Protein AF-A0A8T4Y8Z3-F1 (afdb_monomer)

Secondary structure (DSSP, 8-state):
-HHHHHHHHHHHHHHHHHHHHHHHHHHHHHHHHSTTHHHHHHHHHHTEEEEEEETTEEEEEESS--HHHHHHHHHHHHHHHHHHHHHHHHHHHTT--HHHHHHHHHHHHHHHHHHHHHHHHHTTSS-HHHHHHHHHHHHHHHHHHHHHHHHH-

Foldseek 3Di:
DVVVVVVLVVVLVVLVVVLVVVLVVLVVVLPVVQPPLVVLVVLQVVQWDFDDPDPPDTDTDGPDQSLSNLVSLLVSLVVSLVVLVVSLVVCVVSVHDLLVSLLSQLSSQLSNQLSVLSVCSSVVVDGPVVSVVSNVVSNVSSVVSSVVSVVVD

Solvent-accessible surface area (backbone atoms only — not comparable to full-atom values): 8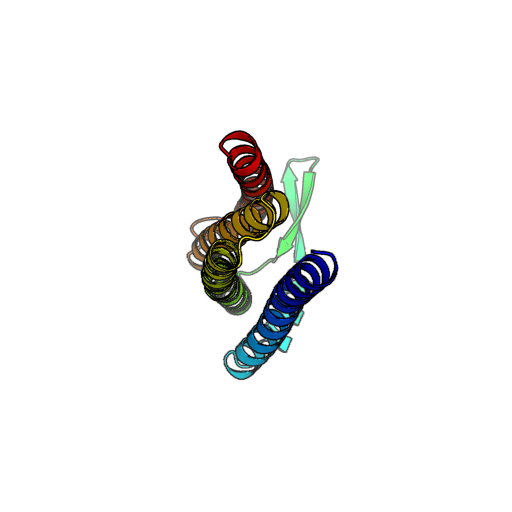102 Å² total; per-residue (Å²): 110,77,69,56,55,51,53,50,54,50,54,55,52,46,53,54,50,53,52,52,51,50,52,52,51,52,53,52,48,50,58,72,72,37,79,64,48,70,57,51,50,52,48,50,68,66,39,50,39,82,40,74,81,46,102,89,41,73,47,80,42,58,75,65,88,55,51,68,53,35,48,53,53,20,51,49,24,42,56,50,20,54,50,35,49,54,51,42,53,50,38,60,76,68,68,53,58,63,68,62,48,17,54,37,51,13,47,27,51,25,26,44,45,42,20,52,37,30,49,33,44,55,68,66,73,34,54,73,66,52,38,54,50,43,49,55,50,21,53,52,51,16,54,52,51,22,50,49,50,61,72,80,105

Nearest PDB structures (foldseek):
  8gjg-assembly1_A  TM=3.953E-01  e=3.845E-01  synthetic construct

Structure (mmCIF, N/CA/C/O backbone):
data_AF-A0A8T4Y8Z3-F1
#
_entry.id   AF-A0A8T4Y8Z3-F1
#
loop_
_atom_site.group_PDB
_atom_site.id
_atom_site.type_symbol
_atom_site.label_atom_id
_atom_site.label_alt_id
_atom_site.label_comp_id
_atom_site.label_asym_id
_atom_site.label_entity_id
_atom_site.label_seq_id
_atom_site.pdbx_PDB_ins_code
_atom_site.Cartn_x
_atom_site.Cartn_y
_atom_site.Cartn_z
_atom_site.occupancy
_atom_site.B_iso_or_equiv
_atom_site.auth_seq_id
_atom_site.auth_comp_id
_atom_site.auth_asym_id
_atom_site.auth_atom_id
_atom_site.pdbx_PDB_model_num
ATOM 1 N N . MET A 1 1 ? -14.278 3.699 37.762 1.00 58.78 1 MET A N 1
ATOM 2 C CA . MET A 1 1 ? -14.290 4.519 36.529 1.00 58.78 1 MET A CA 1
ATOM 3 C C . MET A 1 1 ? -12.877 4.837 36.021 1.00 58.78 1 MET A C 1
ATOM 5 O O . MET A 1 1 ? -12.509 4.280 34.999 1.00 58.78 1 MET A O 1
ATOM 9 N N . VAL A 1 2 ? -12.019 5.580 36.744 1.00 68.50 2 VAL A N 1
ATOM 10 C CA . VAL A 1 2 ? -10.647 5.953 36.280 1.00 68.50 2 VAL A CA 1
ATOM 11 C C . VAL A 1 2 ? -9.764 4.760 35.857 1.00 68.50 2 VAL A C 1
ATOM 13 O O . VAL A 1 2 ? -8.974 4.854 34.918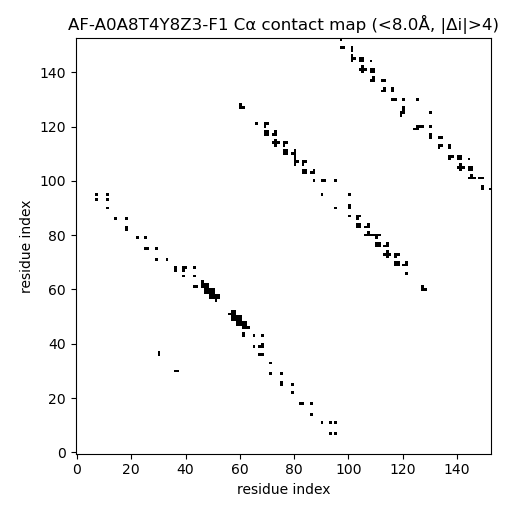 1.00 68.50 2 VAL A O 1
ATOM 16 N N . ASN A 1 3 ? -9.901 3.612 36.526 1.00 68.00 3 ASN A N 1
ATOM 17 C CA . ASN A 1 3 ? -9.076 2.430 36.250 1.00 68.00 3 ASN A CA 1
ATOM 18 C C . ASN A 1 3 ? -9.492 1.681 34.962 1.00 68.00 3 ASN A C 1
ATOM 20 O O . ASN A 1 3 ? -8.665 1.040 34.319 1.00 68.00 3 ASN A O 1
ATOM 24 N N . GLU A 1 4 ? -10.759 1.776 34.549 1.00 66.81 4 GLU A N 1
ATOM 25 C CA . GLU A 1 4 ? -11.264 1.123 33.330 1.00 66.81 4 GLU A CA 1
ATOM 26 C C . GLU A 1 4 ? -10.912 1.911 32.067 1.00 66.81 4 GLU A C 1
ATOM 28 O O . GLU A 1 4 ? -10.561 1.315 31.047 1.00 66.81 4 GLU A O 1
ATOM 33 N N . GLU A 1 5 ? -10.929 3.242 32.146 1.00 67.19 5 GLU A N 1
ATOM 34 C CA . GLU A 1 5 ? -10.494 4.121 31.057 1.00 67.19 5 GLU A CA 1
ATOM 35 C C . GLU A 1 5 ? -8.998 3.959 30.762 1.00 67.19 5 GLU A C 1
ATOM 37 O O . GLU A 1 5 ? -8.614 3.844 29.595 1.00 67.19 5 GLU A O 1
ATOM 42 N N . ARG A 1 6 ? -8.152 3.850 31.802 1.00 70.06 6 ARG A N 1
ATOM 43 C CA . ARG A 1 6 ? -6.720 3.537 31.634 1.00 70.06 6 ARG A CA 1
ATOM 44 C C . ARG A 1 6 ? -6.510 2.193 30.939 1.00 70.06 6 ARG A C 1
ATOM 46 O O . ARG A 1 6 ? -5.807 2.146 29.933 1.00 70.06 6 ARG A O 1
ATOM 53 N N . ARG A 1 7 ? -7.193 1.134 31.396 1.00 68.56 7 ARG A N 1
ATOM 54 C CA . ARG A 1 7 ? -7.112 -0.203 30.775 1.00 68.56 7 ARG A CA 1
ATOM 55 C C . ARG A 1 7 ? -7.602 -0.217 29.325 1.00 68.56 7 ARG A C 1
ATOM 57 O O . ARG A 1 7 ? -7.059 -0.957 28.506 1.00 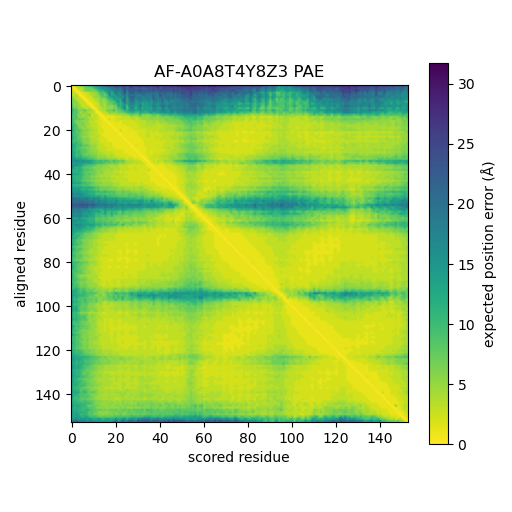68.56 7 ARG A O 1
ATOM 64 N N . ARG A 1 8 ? -8.631 0.569 28.977 1.00 67.06 8 ARG A N 1
ATOM 65 C CA . ARG A 1 8 ? -9.062 0.732 27.576 1.00 67.06 8 ARG A CA 1
ATOM 66 C C . ARG A 1 8 ? -7.982 1.424 26.749 1.00 67.06 8 ARG A C 1
ATOM 68 O O . ARG A 1 8 ? -7.618 0.908 25.700 1.00 67.06 8 ARG A O 1
ATOM 75 N N . ARG A 1 9 ? -7.419 2.532 27.239 1.00 69.00 9 ARG A N 1
ATOM 76 C CA . ARG A 1 9 ? -6.364 3.286 26.540 1.00 69.00 9 ARG A CA 1
ATOM 77 C C . ARG A 1 9 ? -5.104 2.443 26.306 1.00 69.00 9 ARG A C 1
ATOM 79 O O . ARG A 1 9 ? -4.533 2.504 25.219 1.00 69.00 9 ARG A O 1
ATOM 86 N N . GLU A 1 10 ? -4.716 1.627 27.285 1.00 74.31 10 GLU A N 1
ATOM 87 C CA . GLU A 1 10 ? -3.616 0.661 27.172 1.00 74.31 10 GLU A CA 1
ATOM 88 C C . GLU A 1 10 ? -3.901 -0.421 26.130 1.00 74.31 10 GLU A C 1
ATOM 90 O O . GLU A 1 10 ? -3.096 -0.596 25.217 1.00 74.31 10 GLU A O 1
ATOM 95 N N . ARG A 1 11 ? -5.065 -1.091 26.191 1.00 72.00 11 ARG A N 1
ATOM 96 C CA . ARG A 1 11 ? -5.444 -2.104 25.188 1.00 72.00 11 ARG A CA 1
ATOM 97 C C . ARG A 1 11 ? -5.456 -1.537 23.777 1.00 72.00 11 ARG A C 1
ATOM 99 O O . ARG A 1 11 ? -4.984 -2.188 22.849 1.00 72.00 11 ARG A O 1
ATOM 106 N N . THR A 1 12 ? -5.935 -0.312 23.598 1.00 69.75 12 THR A N 1
ATOM 107 C CA . THR A 1 12 ? -5.944 0.286 22.269 1.00 69.75 12 THR A CA 1
ATOM 108 C C . THR A 1 12 ? -4.548 0.673 21.778 1.00 69.75 12 THR A C 1
ATOM 110 O O . THR A 1 12 ? -4.256 0.543 20.589 1.00 69.75 12 THR A O 1
ATOM 113 N N . ASN A 1 13 ? -3.668 1.154 22.657 1.00 80.50 13 ASN A N 1
ATOM 114 C CA . ASN A 1 13 ? -2.274 1.400 22.282 1.00 80.50 13 ASN A CA 1
ATOM 115 C C . ASN A 1 13 ? -1.544 0.085 21.959 1.00 80.50 13 ASN A C 1
ATOM 117 O O . ASN A 1 13 ? -0.753 0.046 21.019 1.00 80.50 13 ASN A O 1
ATOM 121 N N . MET A 1 14 ? -1.892 -1.003 22.649 1.00 85.88 14 MET A N 1
ATOM 122 C CA . MET A 1 14 ? -1.391 -2.345 22.360 1.00 85.88 14 MET A CA 1
ATOM 123 C C . MET A 1 14 ? -1.793 -2.823 20.957 1.00 85.88 14 MET A C 1
ATOM 125 O O . MET A 1 14 ? -0.947 -3.359 20.255 1.00 85.88 14 MET A O 1
ATOM 129 N N . LEU A 1 15 ? -3.027 -2.573 20.491 1.00 87.56 15 LEU A N 1
ATOM 130 C CA . LEU A 1 15 ? -3.428 -2.914 19.111 1.00 87.56 15 LEU A CA 1
ATOM 131 C C . LEU A 1 15 ? -2.578 -2.194 18.055 1.00 87.56 15 LEU A C 1
ATOM 133 O O . LEU A 1 15 ? -2.232 -2.782 17.033 1.00 87.56 15 LEU A O 1
ATOM 137 N N . GLY A 1 16 ? -2.225 -0.929 18.306 1.00 86.75 16 GLY A N 1
ATOM 138 C CA . GLY A 1 16 ? -1.306 -0.187 17.441 1.00 86.75 16 GLY A CA 1
ATOM 139 C C . GLY A 1 16 ? 0.082 -0.828 17.402 1.00 86.75 16 GLY A C 1
ATOM 140 O O . GLY A 1 16 ? 0.630 -1.035 16.322 1.00 86.75 16 GLY A O 1
ATOM 141 N N . LEU A 1 17 ? 0.610 -1.213 18.567 1.00 92.44 17 LEU A N 1
ATOM 142 C CA . LEU A 1 17 ? 1.903 -1.889 18.677 1.00 92.44 17 LEU A CA 1
ATOM 143 C C . LEU A 1 17 ? 1.903 -3.259 17.984 1.00 92.4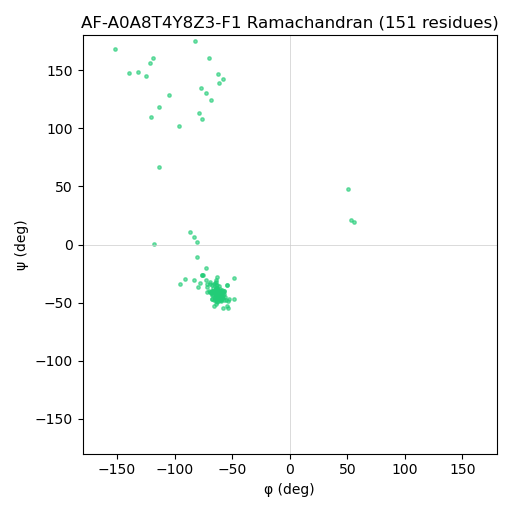4 17 LEU A C 1
ATOM 145 O O . LEU A 1 17 ? 2.838 -3.576 17.258 1.00 92.44 17 LEU A O 1
ATOM 149 N N . VAL A 1 18 ? 0.836 -4.042 18.156 1.00 93.19 18 VAL A N 1
ATOM 150 C CA . VAL A 1 18 ? 0.653 -5.336 17.484 1.00 93.19 18 VAL A CA 1
ATOM 151 C C . VAL A 1 18 ? 0.617 -5.154 15.967 1.00 93.19 18 VAL A C 1
ATOM 153 O O . VAL A 1 18 ? 1.271 -5.905 15.249 1.00 93.19 18 VAL A O 1
ATOM 156 N N . SER A 1 19 ? -0.079 -4.127 15.469 1.00 91.75 19 SER A N 1
ATOM 157 C CA . SER A 1 19 ? -0.101 -3.826 14.035 1.00 91.75 19 SER A CA 1
ATOM 158 C C . SER A 1 19 ? 1.262 -3.430 13.485 1.00 91.75 19 SER A C 1
ATOM 160 O O . SER A 1 19 ? 1.597 -3.825 12.371 1.00 91.75 19 SER A O 1
ATOM 162 N N . PHE A 1 20 ? 2.049 -2.675 14.248 1.00 93.44 20 PHE A N 1
ATOM 163 C CA . PHE A 1 20 ? 3.412 -2.326 13.862 1.00 93.44 20 PHE A CA 1
ATOM 164 C C . PHE A 1 20 ? 4.348 -3.544 13.891 1.00 93.44 20 PHE A C 1
ATOM 166 O O . PHE A 1 20 ? 5.128 -3.749 12.968 1.00 93.44 20 PHE A O 1
ATOM 173 N N . GLY A 1 21 ? 4.231 -4.406 14.903 1.00 95.94 21 GLY A N 1
ATOM 174 C CA . GLY A 1 21 ? 4.984 -5.659 14.962 1.00 95.94 21 GLY A CA 1
ATOM 175 C C . GLY A 1 21 ? 4.666 -6.576 13.780 1.00 95.94 21 GLY A C 1
ATOM 176 O O . GLY A 1 21 ? 5.578 -7.080 13.131 1.00 95.94 21 GLY A O 1
ATOM 177 N N . PHE A 1 22 ? 3.382 -6.731 13.442 1.00 96.38 22 PHE A N 1
ATOM 178 C CA . PHE A 1 22 ? 2.963 -7.510 12.277 1.00 96.38 22 PHE A CA 1
ATOM 179 C C . PHE A 1 22 ? 3.507 -6.929 10.966 1.00 96.38 22 PHE A C 1
ATOM 181 O O . PHE A 1 22 ? 3.968 -7.688 10.120 1.00 96.38 22 PHE A O 1
ATOM 188 N N . PHE A 1 23 ? 3.521 -5.600 10.817 1.00 95.19 23 PHE A N 1
ATOM 189 C CA . PHE A 1 23 ? 4.136 -4.926 9.669 1.00 95.19 23 PHE A CA 1
ATOM 190 C C . PHE A 1 23 ? 5.607 -5.339 9.490 1.00 95.19 23 PHE A C 1
ATOM 192 O O . PHE A 1 23 ? 6.013 -5.714 8.392 1.00 95.19 23 PHE A O 1
ATOM 199 N N . LEU A 1 24 ? 6.396 -5.326 10.571 1.00 97.06 24 LEU A N 1
ATOM 200 C CA . LEU A 1 24 ? 7.815 -5.698 10.526 1.00 97.06 24 LEU A CA 1
ATOM 201 C C . LEU A 1 24 ? 8.023 -7.190 10.248 1.00 97.06 24 LEU A C 1
ATOM 203 O O . LEU A 1 24 ? 8.894 -7.550 9.459 1.00 97.06 24 LEU A O 1
ATOM 207 N N . ILE A 1 25 ? 7.217 -8.054 10.871 1.00 97.62 25 ILE A N 1
ATOM 208 C CA . ILE A 1 25 ? 7.266 -9.500 10.621 1.00 97.62 25 ILE A CA 1
ATOM 209 C C . ILE A 1 25 ? 6.946 -9.781 9.155 1.00 97.62 25 ILE A C 1
ATOM 211 O O . ILE A 1 25 ? 7.677 -10.524 8.510 1.00 97.62 25 ILE A O 1
ATOM 215 N N . LEU A 1 26 ? 5.896 -9.162 8.614 1.00 97.00 26 LEU A N 1
ATOM 216 C CA . LEU A 1 26 ? 5.513 -9.331 7.217 1.00 97.00 26 LEU A CA 1
ATOM 217 C C . LEU A 1 26 ? 6.630 -8.882 6.270 1.00 97.00 26 LEU A C 1
ATOM 219 O O . LEU A 1 26 ? 6.916 -9.577 5.299 1.00 97.00 26 LEU A O 1
ATOM 223 N N . LEU A 1 27 ? 7.298 -7.767 6.577 1.00 95.31 27 LEU A N 1
ATOM 224 C CA . LEU A 1 27 ? 8.445 -7.296 5.803 1.00 95.31 27 LEU A CA 1
ATOM 225 C C . LEU A 1 27 ? 9.594 -8.318 5.813 1.00 95.31 27 LEU A C 1
ATOM 227 O O . LEU A 1 27 ? 10.141 -8.639 4.761 1.00 95.31 27 LEU A O 1
ATOM 231 N N . GLY A 1 28 ? 9.915 -8.877 6.983 1.00 95.31 28 GLY A N 1
ATOM 232 C CA . GLY A 1 28 ? 10.927 -9.927 7.113 1.00 95.31 28 GLY A CA 1
ATOM 233 C C . GLY A 1 28 ? 10.549 -11.217 6.380 1.00 95.31 28 GLY A C 1
ATOM 234 O O . GLY A 1 28 ? 11.386 -11.814 5.707 1.00 95.31 28 GLY A O 1
ATOM 235 N N . VAL A 1 29 ? 9.279 -11.625 6.448 1.00 96.44 29 VAL A N 1
ATOM 236 C CA . VAL A 1 29 ? 8.764 -12.799 5.728 1.00 96.44 29 VAL A CA 1
ATOM 237 C C . VAL A 1 29 ? 8.872 -12.599 4.219 1.00 96.44 29 VAL A C 1
ATOM 239 O O . VAL A 1 29 ? 9.334 -13.504 3.531 1.00 96.44 29 VAL A O 1
ATOM 242 N N . LEU A 1 30 ? 8.517 -11.424 3.695 1.00 94.94 30 LEU A N 1
ATOM 243 C CA . LEU A 1 30 ? 8.658 -11.141 2.264 1.00 94.94 30 LEU A CA 1
ATOM 244 C C . LEU A 1 30 ? 10.109 -11.213 1.804 1.00 94.94 30 LEU A C 1
ATOM 246 O O . LEU A 1 30 ? 10.366 -11.789 0.750 1.00 94.94 30 LEU A O 1
ATOM 250 N N . TRP A 1 31 ? 11.040 -10.702 2.611 1.00 94.38 31 TRP A N 1
ATOM 251 C CA . TRP A 1 31 ? 12.473 -10.812 2.339 1.00 94.38 31 TRP A CA 1
ATOM 252 C C . TRP A 1 31 ? 12.974 -12.257 2.368 1.00 94.38 31 TRP A C 1
ATOM 254 O O . TRP A 1 31 ? 13.880 -12.618 1.626 1.00 94.38 31 TRP A O 1
ATOM 264 N N . SER A 1 32 ? 12.385 -13.090 3.227 1.00 95.69 32 SER A N 1
ATOM 265 C CA . SER A 1 32 ? 12.74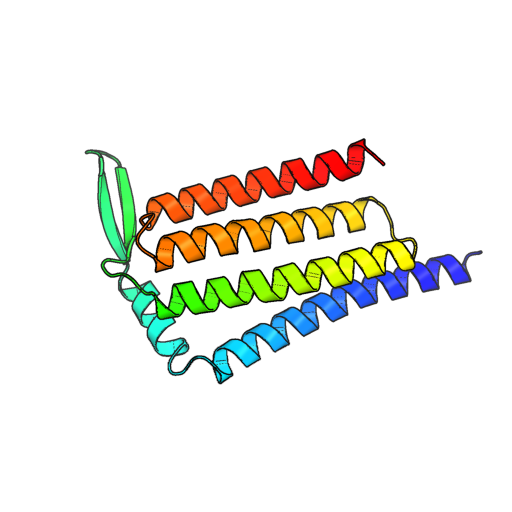7 -14.501 3.345 1.00 95.69 32 SER A CA 1
ATOM 266 C C . SER A 1 32 ? 12.157 -15.370 2.233 1.00 95.69 32 SER A C 1
ATOM 268 O O . SER A 1 32 ? 12.762 -16.379 1.882 1.00 95.69 32 SER A O 1
ATOM 270 N N . VAL A 1 33 ? 10.963 -15.041 1.733 1.00 94.12 33 VAL A N 1
ATOM 271 C CA . VAL A 1 33 ? 10.243 -15.841 0.726 1.00 94.12 33 VAL A CA 1
ATOM 272 C C . VAL A 1 33 ? 10.580 -15.394 -0.696 1.00 94.12 33 VAL A C 1
ATOM 274 O O . VAL A 1 33 ? 10.557 -16.215 -1.609 1.00 94.12 33 VAL A O 1
ATOM 277 N N . THR A 1 34 ? 10.905 -14.115 -0.891 1.00 92.81 34 THR A N 1
ATOM 278 C CA . THR A 1 34 ? 11.245 -13.556 -2.204 1.00 92.81 34 THR A CA 1
ATOM 279 C C . THR A 1 34 ? 12.766 -13.543 -2.364 1.00 92.81 34 THR A C 1
ATOM 281 O O . THR A 1 34 ? 13.425 -12.672 -1.788 1.00 92.81 34 THR A O 1
ATOM 284 N N . PRO A 1 35 ? 13.354 -14.497 -3.107 1.00 88.62 35 PRO A N 1
ATOM 285 C CA . PRO A 1 35 ? 14.796 -14.521 -3.311 1.00 88.62 35 PRO A CA 1
ATOM 286 C C . PRO A 1 35 ? 15.243 -13.257 -4.050 1.00 88.62 35 PRO A C 1
ATOM 288 O O . PRO A 1 35 ? 14.510 -12.730 -4.884 1.00 88.62 35 PRO A O 1
ATOM 291 N N . ASN A 1 36 ? 16.445 -12.775 -3.734 1.00 91.94 36 ASN A N 1
ATOM 292 C CA . ASN A 1 36 ? 17.082 -11.619 -4.378 1.00 91.94 36 ASN A CA 1
ATOM 293 C C . ASN A 1 36 ? 16.260 -10.317 -4.352 1.00 91.94 36 ASN A C 1
ATOM 295 O O . ASN A 1 36 ? 16.571 -9.384 -5.086 1.00 91.94 36 ASN A O 1
ATOM 299 N N . LEU A 1 37 ? 15.267 -10.197 -3.461 1.00 92.69 37 LEU A N 1
ATOM 300 C CA . LEU A 1 37 ? 14.432 -8.997 -3.358 1.00 92.69 37 LEU A CA 1
ATOM 301 C C . LEU A 1 37 ? 15.261 -7.716 -3.169 1.00 92.69 37 LEU A C 1
ATOM 303 O O . LEU A 1 37 ? 14.909 -6.672 -3.706 1.00 92.69 37 LEU A O 1
ATOM 307 N N . THR A 1 38 ? 16.381 -7.791 -2.442 1.00 94.25 38 THR A N 1
ATOM 308 C CA . THR A 1 38 ? 17.304 -6.657 -2.293 1.00 94.25 38 THR A CA 1
ATOM 309 C C . THR A 1 38 ? 17.863 -6.189 -3.636 1.00 94.25 38 THR A C 1
ATOM 311 O O . THR A 1 38 ? 17.914 -4.988 -3.881 1.00 94.25 38 THR A O 1
ATOM 314 N N . GLU A 1 39 ? 18.310 -7.122 -4.476 1.00 96.06 39 GLU A N 1
ATOM 315 C CA . GLU A 1 39 ? 18.935 -6.826 -5.768 1.00 96.06 39 GLU A CA 1
ATOM 316 C C . GLU A 1 39 ? 17.898 -6.230 -6.716 1.00 96.06 39 GLU A C 1
ATOM 318 O O . GLU A 1 39 ? 18.109 -5.142 -7.235 1.00 96.06 39 GLU A O 1
ATOM 323 N N . GLU A 1 40 ? 16.722 -6.850 -6.794 1.00 95.25 40 GLU A N 1
ATOM 324 C CA . GLU A 1 40 ? 15.580 -6.369 -7.577 1.00 95.25 40 GLU A CA 1
ATOM 325 C C . GLU A 1 40 ? 15.132 -4.958 -7.162 1.00 95.25 40 GLU A C 1
ATOM 327 O O . GLU A 1 40 ? 14.850 -4.112 -8.006 1.00 95.25 40 GLU A O 1
ATOM 332 N N . ILE A 1 41 ? 15.102 -4.651 -5.859 1.00 94.94 41 ILE A N 1
ATOM 333 C CA . ILE A 1 41 ? 14.790 -3.296 -5.376 1.00 94.94 41 ILE A CA 1
ATOM 334 C C . ILE A 1 41 ? 15.869 -2.301 -5.812 1.00 94.94 41 ILE A C 1
ATOM 336 O O . ILE A 1 41 ? 15.554 -1.190 -6.241 1.00 94.94 41 ILE A O 1
ATOM 340 N N . VAL A 1 42 ? 17.144 -2.667 -5.671 1.00 96.31 42 VAL A N 1
ATOM 341 C CA . VAL A 1 42 ? 18.263 -1.804 -6.066 1.00 96.31 42 VAL A CA 1
ATOM 342 C C . VAL A 1 42 ? 18.230 -1.542 -7.570 1.00 96.31 42 VAL A C 1
ATOM 344 O O . VAL A 1 42 ? 18.411 -0.395 -7.983 1.00 96.31 42 VAL A O 1
ATOM 347 N N . ASP A 1 43 ? 17.969 -2.570 -8.368 1.00 95.94 43 ASP A N 1
ATOM 348 C CA . ASP A 1 43 ? 17.877 -2.469 -9.819 1.00 95.94 43 ASP A CA 1
ATOM 349 C C . ASP A 1 43 ? 16.672 -1.627 -10.231 1.00 95.94 43 ASP A C 1
ATOM 351 O O . ASP A 1 43 ? 16.839 -0.698 -11.017 1.00 95.94 43 ASP A O 1
ATOM 355 N N . PHE A 1 44 ? 15.510 -1.812 -9.599 1.00 94.56 44 PHE A N 1
ATOM 356 C CA . PHE A 1 44 ? 14.342 -0.954 -9.799 1.00 94.56 44 PHE A CA 1
ATOM 357 C C . PHE A 1 44 ? 14.661 0.534 -9.613 1.00 94.56 44 PHE A C 1
ATOM 359 O O . PHE A 1 44 ? 14.291 1.347 -10.456 1.00 94.56 44 PHE A O 1
ATOM 366 N N . PHE A 1 45 ? 15.370 0.915 -8.543 1.00 93.69 45 PHE A N 1
ATOM 367 C CA . PHE A 1 45 ? 15.719 2.322 -8.306 1.00 93.69 45 PHE A CA 1
ATOM 368 C C . PHE A 1 45 ? 16.800 2.856 -9.254 1.00 93.69 45 PHE A C 1
ATOM 370 O O . PHE A 1 45 ? 16.800 4.049 -9.561 1.00 93.69 45 PHE A O 1
ATOM 377 N N . LYS A 1 46 ? 17.718 2.004 -9.718 1.00 95.12 46 LYS A N 1
ATOM 378 C CA . LYS A 1 46 ? 18.756 2.384 -10.692 1.00 95.12 46 LYS A CA 1
ATOM 379 C C . LYS A 1 46 ? 18.223 2.505 -12.114 1.00 95.12 46 LYS A C 1
ATOM 381 O O . LYS A 1 46 ? 18.791 3.245 -12.908 1.00 95.12 46 LYS A O 1
ATOM 386 N N . ASP A 1 47 ? 17.150 1.791 -12.420 1.00 94.88 47 ASP A N 1
ATOM 387 C CA . ASP A 1 47 ? 16.544 1.711 -13.745 1.00 94.88 47 ASP A CA 1
ATOM 388 C C . ASP A 1 47 ? 15.638 2.913 -14.072 1.00 94.88 47 ASP A C 1
ATOM 390 O O . ASP A 1 47 ? 15.042 2.989 -15.146 1.00 94.88 47 ASP A O 1
ATOM 394 N N . PHE A 1 48 ? 15.531 3.890 -13.164 1.00 93.00 48 PHE A N 1
ATOM 395 C CA . PHE A 1 48 ? 14.791 5.119 -13.426 1.00 93.00 48 PHE A CA 1
ATOM 396 C C . PHE A 1 48 ? 15.483 5.982 -14.477 1.00 93.00 48 PHE A C 1
ATOM 398 O O . PHE A 1 48 ? 16.609 6.447 -14.303 1.00 93.00 48 PHE A O 1
ATOM 405 N N . GLN A 1 49 ? 14.733 6.293 -15.527 1.00 92.88 49 GLN A N 1
ATOM 406 C CA . GLN A 1 49 ? 15.110 7.235 -16.566 1.00 92.88 49 GLN A CA 1
ATOM 407 C C . GLN A 1 49 ? 14.089 8.368 -16.678 1.00 92.88 49 GLN A C 1
ATOM 409 O O . GLN A 1 49 ? 12.924 8.245 -16.295 1.00 92.88 49 GLN A O 1
ATOM 414 N N . LEU A 1 50 ? 14.543 9.503 -17.200 1.00 90.19 50 LEU A N 1
ATOM 415 C CA . LEU A 1 50 ? 13.690 10.653 -17.463 1.00 90.19 50 LEU A CA 1
ATOM 416 C C . LEU A 1 50 ? 12.903 10.416 -18.754 1.00 90.19 50 LEU A C 1
ATOM 418 O O . LEU A 1 50 ? 13.480 10.370 -19.838 1.00 90.19 50 LEU A O 1
ATOM 422 N N . VAL A 1 51 ? 11.583 10.281 -18.632 1.00 88.88 51 VAL A N 1
ATOM 423 C CA . VAL A 1 51 ? 10.681 10.059 -19.763 1.00 88.88 51 VAL A CA 1
ATOM 424 C C . VAL A 1 51 ? 9.920 11.344 -20.070 1.00 88.88 51 VAL A C 1
ATOM 426 O O . VAL A 1 51 ? 9.306 11.953 -19.188 1.00 88.88 51 VAL A O 1
ATOM 429 N N . HIS A 1 52 ? 9.947 11.752 -21.339 1.00 86.06 52 HIS A N 1
ATOM 430 C CA . HIS A 1 52 ? 9.145 12.861 -21.846 1.00 86.06 52 HIS A CA 1
ATOM 431 C C . HIS A 1 52 ? 7.693 12.404 -22.023 1.00 86.06 52 HIS A C 1
ATOM 433 O O . HIS A 1 52 ? 7.379 11.640 -22.932 1.00 86.06 52 HIS A O 1
ATOM 439 N N . LEU A 1 53 ? 6.804 12.878 -21.152 1.00 79.75 53 LEU A N 1
ATOM 440 C CA . LEU A 1 53 ? 5.360 12.648 -21.259 1.00 79.75 53 LEU A CA 1
ATOM 441 C C . LEU A 1 53 ? 4.689 13.645 -22.203 1.00 79.75 53 LEU A C 1
ATOM 443 O O . LEU A 1 53 ? 3.667 13.360 -22.822 1.00 79.75 53 LEU A O 1
ATOM 447 N N . THR A 1 54 ? 5.240 14.851 -22.282 1.00 81.69 54 THR A N 1
ATOM 448 C CA . THR A 1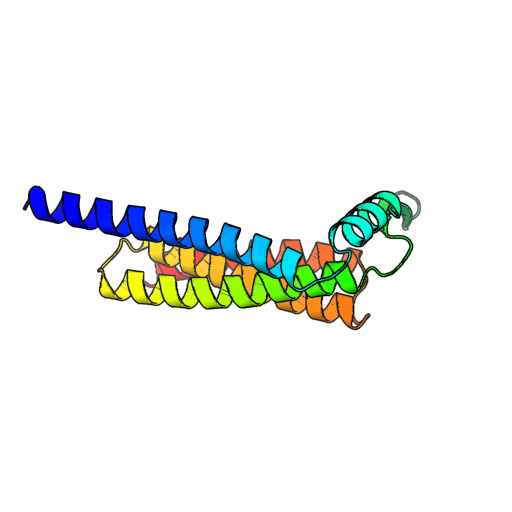 54 ? 4.823 15.929 -23.184 1.00 81.69 54 THR 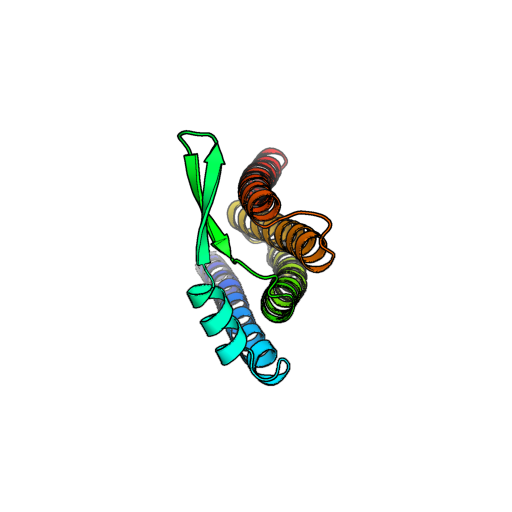A CA 1
ATOM 449 C C . THR A 1 54 ? 6.055 16.786 -23.476 1.00 81.69 54 THR A C 1
ATOM 451 O O . THR A 1 54 ? 7.056 16.671 -22.768 1.00 81.69 54 THR A O 1
ATOM 454 N N . GLU A 1 55 ? 5.990 17.683 -24.462 1.00 78.50 55 GLU A N 1
ATOM 455 C CA . GLU A 1 55 ? 7.092 18.596 -24.819 1.00 78.50 55 GLU A CA 1
ATOM 456 C C . GLU A 1 55 ? 7.709 19.334 -23.614 1.00 78.50 55 GLU A C 1
ATOM 458 O O . GLU A 1 55 ? 8.902 19.618 -23.617 1.00 78.50 55 GLU A O 1
ATOM 463 N N . HIS A 1 56 ? 6.926 19.586 -22.558 1.00 86.31 56 HIS A N 1
ATOM 464 C CA . HIS A 1 56 ? 7.353 20.334 -21.370 1.00 86.31 56 HIS A CA 1
ATOM 465 C C . HIS A 1 56 ? 7.313 19.529 -20.059 1.00 86.31 56 HIS A C 1
ATOM 467 O O . HIS A 1 56 ? 7.627 20.076 -19.003 1.00 86.31 56 HIS A O 1
ATOM 473 N N . VAL A 1 57 ? 6.910 18.252 -20.087 1.00 85.62 57 VAL A N 1
ATOM 474 C CA . VAL A 1 57 ? 6.737 17.438 -18.871 1.00 85.62 57 VAL A CA 1
ATOM 475 C C . VAL A 1 57 ? 7.648 16.224 -18.937 1.00 85.62 57 VAL A C 1
ATOM 477 O O . VAL A 1 57 ? 7.417 15.300 -19.717 1.00 85.62 57 VAL A O 1
ATOM 480 N N . ILE A 1 58 ? 8.675 16.238 -18.091 1.00 87.19 58 ILE A N 1
ATOM 481 C CA . ILE A 1 58 ? 9.656 15.164 -17.951 1.00 87.19 58 ILE A CA 1
ATOM 482 C C . ILE A 1 58 ? 9.474 14.566 -16.564 1.00 87.19 58 ILE A C 1
ATOM 484 O O . ILE A 1 58 ? 9.642 15.273 -15.570 1.00 87.19 58 ILE A O 1
ATOM 488 N N . LEU A 1 59 ? 9.123 13.283 -16.491 1.00 88.94 59 LEU A N 1
ATOM 489 C CA . LEU A 1 59 ? 8.961 12.579 -15.222 1.00 88.94 59 LEU A CA 1
ATOM 490 C C . LEU A 1 59 ? 9.830 11.317 -15.181 1.00 88.94 59 LEU A C 1
ATOM 492 O O . LEU A 1 59 ? 10.005 10.656 -16.207 1.00 88.94 59 LEU A O 1
ATOM 496 N N . PRO A 1 60 ? 10.369 10.965 -14.003 1.00 89.38 60 PRO A N 1
ATOM 497 C CA . PRO A 1 60 ? 11.153 9.753 -13.837 1.00 89.38 60 PRO A CA 1
ATOM 498 C C . PRO A 1 60 ? 10.242 8.512 -13.867 1.00 89.38 60 PRO A C 1
ATOM 500 O O . PRO A 1 60 ? 9.237 8.445 -13.151 1.00 89.38 60 PRO A O 1
ATOM 503 N N . ALA A 1 61 ? 10.606 7.522 -14.680 1.00 92.44 61 ALA A N 1
ATOM 504 C CA . ALA A 1 61 ? 9.955 6.215 -14.751 1.00 92.44 61 ALA A CA 1
ATOM 505 C C . ALA A 1 61 ? 11.000 5.100 -14.913 1.00 92.44 61 ALA A C 1
ATOM 507 O O . ALA A 1 61 ? 12.035 5.343 -15.539 1.00 92.44 61 ALA A O 1
ATOM 508 N N . PRO A 1 62 ? 10.751 3.896 -14.372 1.00 92.12 62 PRO A N 1
ATOM 509 C CA . PRO A 1 62 ? 11.610 2.747 -14.625 1.00 92.12 62 PRO A CA 1
ATOM 510 C C . PRO A 1 62 ? 11.605 2.422 -16.123 1.00 92.12 62 PRO A C 1
ATOM 512 O O . PRO A 1 62 ? 10.568 2.516 -16.787 1.00 92.12 62 PRO A O 1
ATOM 515 N N . ALA A 1 63 ? 12.772 2.090 -16.663 1.00 89.75 63 ALA A N 1
ATOM 516 C CA . ALA A 1 63 ? 12.929 1.748 -18.068 1.00 89.75 63 ALA A CA 1
ATOM 517 C C . ALA A 1 63 ? 12.330 0.384 -18.413 1.00 89.75 63 ALA A C 1
ATOM 519 O O . ALA A 1 63 ? 11.786 0.205 -19.503 1.00 89.75 63 ALA A O 1
ATOM 520 N N . HIS A 1 64 ? 12.408 -0.547 -17.472 1.00 89.88 64 HIS A N 1
ATOM 521 C CA . HIS A 1 64 ? 11.950 -1.917 -17.588 1.00 89.88 64 HIS A CA 1
ATOM 522 C C . HIS A 1 64 ? 10.866 -2.209 -16.547 1.00 89.88 64 HIS A C 1
ATOM 524 O O . HIS A 1 64 ? 10.704 -1.499 -15.553 1.00 89.88 64 HIS A O 1
ATOM 530 N N . SER A 1 65 ? 10.091 -3.268 -16.785 1.00 89.12 65 SER A N 1
ATOM 531 C CA . SER A 1 65 ? 9.139 -3.765 -15.791 1.00 89.12 65 SER A CA 1
ATOM 532 C C . SER A 1 65 ? 9.891 -4.541 -14.708 1.00 89.12 65 SER A C 1
ATOM 534 O O . SER A 1 65 ? 10.731 -5.381 -15.028 1.00 89.12 65 SER A O 1
ATOM 536 N N . HIS A 1 66 ? 9.565 -4.282 -13.437 1.00 93.50 66 HIS A N 1
ATOM 537 C CA . HIS A 1 66 ? 10.161 -4.942 -12.264 1.00 93.50 66 HIS A CA 1
ATOM 538 C C . HIS A 1 66 ? 9.109 -5.795 -11.536 1.00 93.50 66 HIS A C 1
ATOM 540 O O . HIS A 1 66 ? 8.702 -5.473 -10.412 1.00 93.50 66 HIS A O 1
ATOM 546 N N . PRO A 1 67 ? 8.608 -6.877 -12.167 1.00 92.81 67 PRO A N 1
ATOM 547 C CA . PRO A 1 67 ? 7.462 -7.633 -11.669 1.00 92.81 67 PRO A CA 1
ATOM 548 C C . PRO A 1 67 ? 7.725 -8.280 -10.309 1.00 92.81 67 PRO A C 1
ATOM 550 O O . PRO A 1 67 ? 6.783 -8.442 -9.536 1.00 92.81 67 PRO A O 1
ATOM 553 N N . VAL A 1 68 ? 8.979 -8.607 -9.974 1.00 94.75 68 VAL A N 1
ATOM 554 C CA . VAL A 1 68 ? 9.338 -9.148 -8.654 1.00 94.75 68 VAL A CA 1
ATOM 555 C C . VAL A 1 68 ? 9.057 -8.116 -7.561 1.00 94.75 68 VAL A C 1
ATOM 557 O O . VAL A 1 68 ? 8.368 -8.424 -6.586 1.00 94.75 68 VAL A O 1
ATOM 560 N N . VAL A 1 69 ? 9.498 -6.869 -7.757 1.00 95.38 69 VAL A N 1
ATOM 561 C CA . VAL A 1 69 ? 9.265 -5.760 -6.819 1.00 95.38 69 VAL A CA 1
ATOM 562 C C . VAL A 1 69 ? 7.774 -5.457 -6.696 1.00 95.38 69 VAL A C 1
ATOM 564 O O . VAL A 1 69 ? 7.249 -5.342 -5.585 1.00 95.38 69 VAL A O 1
ATOM 567 N N . TYR A 1 70 ? 7.066 -5.374 -7.824 1.00 95.25 70 TYR A N 1
ATOM 568 C CA . TYR A 1 70 ? 5.634 -5.071 -7.833 1.00 95.25 70 TYR A CA 1
ATOM 569 C C . TYR A 1 70 ? 4.818 -6.181 -7.165 1.00 95.25 70 TYR A C 1
ATOM 571 O O . TYR A 1 70 ? 3.916 -5.895 -6.378 1.00 95.25 70 TYR A O 1
ATOM 579 N N . THR A 1 71 ? 5.173 -7.443 -7.408 1.00 96.12 71 THR A N 1
ATOM 580 C CA . THR A 1 71 ? 4.518 -8.608 -6.801 1.00 96.12 71 THR A CA 1
ATOM 581 C C . THR A 1 71 ? 4.778 -8.674 -5.298 1.00 96.12 71 THR A C 1
ATOM 583 O O . THR A 1 71 ? 3.844 -8.897 -4.527 1.00 96.12 71 THR A O 1
ATOM 586 N N . ALA A 1 72 ? 6.011 -8.425 -4.848 1.00 96.38 72 ALA A N 1
ATOM 587 C CA . ALA A 1 72 ? 6.332 -8.369 -3.423 1.00 96.38 72 ALA A CA 1
ATOM 588 C C . ALA A 1 72 ? 5.544 -7.255 -2.712 1.00 96.38 72 ALA A C 1
ATOM 590 O O . ALA A 1 72 ? 4.927 -7.492 -1.669 1.00 96.38 72 ALA A O 1
ATOM 591 N N . ALA A 1 73 ? 5.483 -6.061 -3.310 1.00 96.81 73 ALA A N 1
ATOM 592 C CA . ALA A 1 73 ? 4.679 -4.954 -2.800 1.00 96.81 73 ALA A CA 1
ATOM 593 C C . ALA A 1 73 ? 3.171 -5.273 -2.816 1.00 96.81 73 ALA A C 1
ATOM 595 O O . ALA A 1 73 ? 2.451 -4.911 -1.882 1.00 96.81 73 ALA A O 1
ATOM 596 N N . MET A 1 74 ? 2.679 -5.981 -3.839 1.00 97.12 74 MET A N 1
ATOM 597 C CA . MET A 1 74 ? 1.274 -6.383 -3.951 1.00 97.12 74 MET A CA 1
ATOM 598 C C . MET A 1 74 ? 0.888 -7.313 -2.803 1.00 97.12 74 MET A C 1
ATOM 600 O O . MET A 1 74 ? -0.114 -7.063 -2.126 1.00 97.12 74 MET A O 1
ATOM 604 N N . TRP A 1 75 ? 1.696 -8.352 -2.562 1.00 97.06 75 TRP A N 1
ATOM 605 C CA . TRP A 1 75 ? 1.497 -9.298 -1.465 1.00 97.06 75 TRP A CA 1
ATOM 606 C C . TRP A 1 75 ? 1.589 -8.620 -0.106 1.00 97.06 75 TRP A C 1
ATOM 608 O O . TRP A 1 75 ? 0.754 -8.888 0.759 1.00 97.06 75 TRP A O 1
ATOM 618 N N . PHE A 1 76 ? 2.541 -7.699 0.065 1.00 97.31 76 PHE A N 1
ATOM 619 C CA . PHE A 1 76 ? 2.626 -6.874 1.264 1.00 97.31 76 PHE A CA 1
ATOM 620 C C . PHE A 1 76 ? 1.300 -6.158 1.540 1.00 97.31 76 PHE A C 1
ATOM 622 O O . PHE A 1 76 ? 0.714 -6.310 2.613 1.00 97.31 76 PHE A O 1
ATOM 629 N N . CYS A 1 77 ? 0.802 -5.412 0.551 1.00 97.50 77 CYS A N 1
ATOM 630 C CA . CYS A 1 77 ? -0.418 -4.624 0.682 1.00 97.50 77 CYS A CA 1
ATOM 631 C C . CYS A 1 77 ? -1.642 -5.510 0.948 1.00 97.50 77 CYS A C 1
ATOM 633 O O . CYS A 1 77 ? -2.467 -5.175 1.795 1.00 97.50 77 CYS A O 1
ATOM 635 N N . LEU A 1 78 ? -1.743 -6.660 0.279 1.00 96.94 78 LEU A N 1
ATOM 636 C CA . LEU A 1 78 ? -2.861 -7.589 0.440 1.00 96.94 78 LEU A CA 1
ATOM 637 C C . LEU A 1 78 ? -2.887 -8.194 1.848 1.00 96.94 78 LEU A C 1
ATOM 639 O O . LEU A 1 78 ? -3.902 -8.119 2.542 1.00 96.94 78 LEU A O 1
ATOM 643 N N . VAL A 1 79 ? -1.766 -8.767 2.292 1.00 97.69 79 VAL A N 1
ATOM 644 C CA . VAL A 1 79 ? -1.674 -9.438 3.597 1.00 97.69 79 VAL A CA 1
ATOM 645 C C . VAL A 1 79 ? -1.805 -8.427 4.734 1.00 97.69 79 VAL A C 1
ATOM 647 O O . VAL A 1 79 ? -2.521 -8.677 5.706 1.00 97.69 79 VAL A O 1
ATOM 650 N N . PHE A 1 80 ? -1.173 -7.258 4.610 1.00 97.38 80 PHE A N 1
ATOM 651 C CA . PHE A 1 80 ? -1.297 -6.207 5.613 1.00 97.38 80 PHE A CA 1
ATOM 652 C C . PHE A 1 80 ? -2.708 -5.610 5.650 1.00 97.38 80 PHE A C 1
ATOM 654 O O . PHE A 1 80 ? -3.257 -5.419 6.734 1.00 97.38 80 PHE A O 1
ATOM 661 N N . GLY A 1 81 ? -3.334 -5.383 4.493 1.00 96.38 81 GLY A N 1
ATOM 662 C CA . GLY A 1 81 ? -4.727 -4.947 4.394 1.00 96.38 81 GLY A CA 1
ATOM 663 C C . GLY A 1 81 ? -5.689 -5.932 5.063 1.00 96.38 81 GLY A C 1
ATOM 664 O O . GLY A 1 81 ? -6.509 -5.528 5.890 1.00 96.38 81 GLY A O 1
ATOM 665 N N . ALA A 1 82 ? -5.531 -7.234 4.804 1.00 97.19 82 ALA A N 1
ATOM 666 C CA . ALA A 1 82 ? -6.306 -8.286 5.463 1.00 97.19 82 ALA A CA 1
ATOM 667 C C . ALA A 1 82 ? -6.091 -8.296 6.986 1.00 97.19 82 ALA A C 1
ATOM 669 O O . ALA A 1 82 ? -7.044 -8.402 7.759 1.00 97.19 82 ALA A O 1
ATOM 670 N N . PHE A 1 83 ? -4.854 -8.107 7.442 1.00 96.50 83 PHE A N 1
ATOM 671 C CA . PHE A 1 83 ? -4.562 -7.979 8.865 1.00 96.50 83 PHE A CA 1
ATOM 672 C C . PHE A 1 83 ? -5.214 -6.733 9.491 1.00 96.50 83 PHE A C 1
ATOM 674 O O . PHE A 1 83 ? -5.736 -6.797 10.606 1.00 96.50 83 PHE A O 1
ATOM 681 N N . GLN A 1 84 ? -5.265 -5.604 8.780 1.00 95.38 84 GLN A N 1
ATOM 682 C CA . GLN A 1 84 ? -5.971 -4.416 9.265 1.00 95.38 84 GLN A CA 1
ATOM 683 C C . GLN A 1 84 ? -7.482 -4.640 9.410 1.00 95.38 84 GLN A C 1
ATOM 685 O O . GLN A 1 84 ? -8.079 -4.078 10.330 1.00 95.38 84 GLN A O 1
ATOM 690 N N . VAL A 1 85 ? -8.096 -5.500 8.588 1.00 95.31 85 VAL A N 1
ATOM 691 C CA . VAL A 1 85 ? -9.494 -5.929 8.785 1.00 95.31 85 VAL A CA 1
ATOM 692 C C . VAL A 1 85 ? -9.646 -6.655 10.121 1.00 95.31 85 VAL A C 1
ATOM 694 O O . VAL A 1 85 ? -10.559 -6.346 10.886 1.00 95.31 85 VAL A O 1
ATOM 697 N N . VAL A 1 86 ? -8.718 -7.556 10.457 1.00 95.00 86 VAL A N 1
ATOM 698 C CA . VAL A 1 86 ? -8.707 -8.242 11.759 1.00 95.00 86 VAL A CA 1
ATOM 699 C C . VAL A 1 86 ? -8.589 -7.226 12.899 1.00 95.00 86 VAL A C 1
ATOM 701 O O . VAL A 1 86 ? -9.401 -7.240 13.823 1.00 95.00 86 VAL A O 1
ATOM 704 N N . ILE A 1 87 ? -7.652 -6.275 12.814 1.00 93.44 87 ILE A N 1
ATOM 705 C CA . ILE A 1 87 ? -7.509 -5.207 13.818 1.00 93.44 87 ILE A CA 1
ATOM 706 C C . ILE A 1 87 ? -8.784 -4.369 13.939 1.00 93.44 87 ILE A C 1
ATOM 708 O O . ILE A 1 87 ? -9.184 -4.028 15.054 1.00 93.44 87 ILE A O 1
ATOM 712 N N . LEU A 1 88 ? -9.443 -4.049 12.826 1.00 92.88 88 LEU A N 1
ATOM 713 C CA . LEU A 1 88 ? -10.698 -3.307 12.837 1.00 92.88 88 LEU A CA 1
ATOM 714 C C . LEU A 1 88 ? -11.783 -4.071 13.607 1.00 92.88 88 LEU A C 1
ATOM 716 O O . LEU A 1 88 ? -12.421 -3.484 14.481 1.00 92.88 88 LEU A O 1
ATOM 720 N N . VAL A 1 89 ? -11.937 -5.377 13.364 1.00 92.56 89 VAL A N 1
ATOM 721 C CA . VAL A 1 89 ? -12.863 -6.240 14.119 1.00 92.56 89 VAL A CA 1
ATOM 722 C C . VAL A 1 89 ? -12.527 -6.225 15.613 1.00 92.56 89 VAL A C 1
ATOM 724 O O . VAL A 1 89 ? -13.414 -5.991 16.438 1.00 92.56 89 VAL A O 1
ATOM 727 N N . LEU A 1 90 ? -11.249 -6.367 15.985 1.00 89.62 90 LEU A N 1
ATOM 728 C CA . LEU A 1 90 ? -10.824 -6.277 17.388 1.00 89.62 90 LEU A CA 1
ATOM 729 C C . LEU A 1 90 ? -11.174 -4.913 18.008 1.00 89.62 90 LEU A C 1
ATOM 731 O O . LEU A 1 90 ? -11.631 -4.853 19.149 1.00 89.62 90 LEU A O 1
ATOM 735 N N . ARG A 1 91 ? -11.017 -3.806 17.271 1.00 88.81 91 ARG A N 1
ATOM 736 C CA . ARG A 1 91 ? -11.400 -2.462 17.746 1.00 88.81 91 ARG A CA 1
ATOM 737 C C . ARG A 1 91 ? -12.904 -2.322 17.977 1.00 88.81 91 ARG A C 1
ATOM 739 O O . ARG A 1 91 ? -13.307 -1.572 18.868 1.00 88.81 91 ARG A O 1
ATOM 746 N N . PHE A 1 92 ? -13.740 -3.019 17.206 1.00 87.06 92 PHE A N 1
ATOM 747 C CA . PHE A 1 92 ? -15.177 -3.087 17.479 1.00 87.06 92 PHE A CA 1
ATOM 748 C C . PHE A 1 92 ? -15.466 -3.849 18.773 1.00 87.06 92 PHE A C 1
ATOM 750 O O . PHE A 1 92 ? -16.180 -3.315 19.620 1.00 87.06 92 PHE A O 1
ATOM 757 N N . VAL A 1 93 ? -14.839 -5.013 18.974 1.00 88.06 93 VAL A N 1
ATOM 758 C CA . VAL A 1 93 ? -15.003 -5.838 20.187 1.00 88.06 93 VAL A CA 1
ATOM 759 C C . VAL A 1 93 ? -14.548 -5.103 21.453 1.00 88.06 93 VAL A C 1
ATOM 761 O O . VAL A 1 93 ? -15.214 -5.167 22.484 1.00 88.06 93 VAL A O 1
ATOM 764 N N . PHE A 1 94 ? -13.443 -4.358 21.390 1.00 84.44 94 PHE A N 1
ATOM 765 C CA . PHE A 1 94 ? -12.924 -3.608 22.540 1.00 84.44 94 PHE A CA 1
ATOM 766 C C . PHE A 1 94 ? -13.586 -2.240 22.765 1.00 84.44 94 PHE A C 1
ATOM 768 O O . PHE A 1 94 ? -13.149 -1.504 23.653 1.00 84.44 94 PHE A O 1
ATOM 775 N N . TYR A 1 95 ? -14.642 -1.903 22.011 1.00 79.69 95 TYR A N 1
ATOM 776 C CA . TYR A 1 95 ? -15.338 -0.613 22.090 1.00 79.69 95 TYR A CA 1
ATOM 777 C C . TYR A 1 95 ? -14.372 0.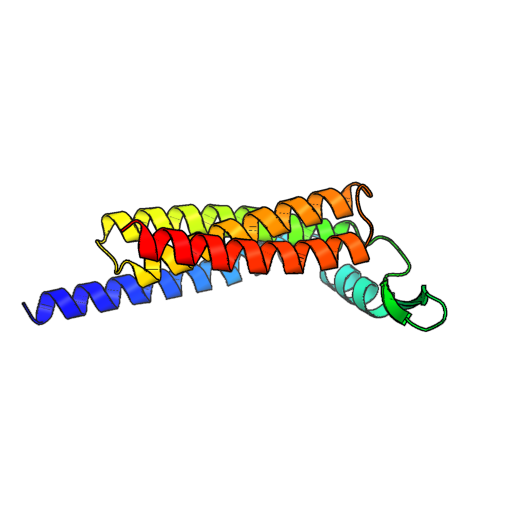578 22.009 1.00 79.69 95 TYR A C 1
ATOM 779 O O . TYR A 1 95 ? -14.407 1.496 22.834 1.00 79.69 95 TYR A O 1
ATOM 787 N N . ASP A 1 96 ? -13.474 0.527 21.027 1.00 79.75 96 ASP A N 1
ATOM 788 C CA . ASP A 1 96 ? -12.530 1.604 20.764 1.00 79.75 96 ASP A CA 1
ATOM 789 C C . ASP A 1 96 ? -13.236 2.847 20.188 1.00 79.75 96 ASP A C 1
ATOM 791 O O . ASP A 1 96 ? -14.344 2.773 19.647 1.00 79.75 96 ASP A O 1
ATOM 795 N N . SER A 1 97 ? -12.572 3.997 20.289 1.00 82.69 97 SER A N 1
ATOM 796 C CA . SER A 1 97 ? -13.053 5.279 19.770 1.00 82.69 97 SER A CA 1
ATOM 797 C C . SER A 1 97 ? -13.334 5.236 18.265 1.00 82.69 97 SER A C 1
ATOM 799 O O . SER A 1 97 ? -12.575 4.650 17.485 1.00 82.69 97 SER A O 1
ATOM 801 N N . LEU A 1 98 ? -14.394 5.932 17.847 1.00 81.75 98 LEU A N 1
ATOM 802 C CA . LEU A 1 98 ? -14.817 5.989 16.449 1.00 81.75 98 LEU A CA 1
ATOM 803 C C . LEU A 1 98 ? -13.714 6.503 15.517 1.00 81.75 98 LEU A C 1
ATOM 805 O O . LEU A 1 98 ? -13.486 5.936 14.452 1.00 81.75 98 LEU A O 1
ATOM 809 N N . ARG A 1 99 ? -12.961 7.518 15.957 1.00 83.94 99 ARG A N 1
ATOM 810 C CA . ARG A 1 99 ? -11.816 8.055 15.212 1.00 83.94 99 ARG A CA 1
ATOM 811 C C . ARG A 1 99 ? -10.818 6.957 14.831 1.00 83.94 99 ARG A C 1
ATOM 813 O O . ARG A 1 99 ? -10.454 6.853 13.669 1.00 83.94 99 ARG A O 1
ATOM 820 N N . ARG A 1 100 ? -10.429 6.102 15.781 1.00 84.69 100 ARG A N 1
ATOM 821 C CA . ARG A 1 100 ? -9.450 5.029 15.545 1.00 84.69 100 ARG A CA 1
ATOM 822 C C . ARG A 1 100 ? -9.990 3.918 14.638 1.00 84.69 100 ARG A C 1
ATOM 824 O O . ARG A 1 100 ? -9.224 3.342 13.863 1.00 84.69 100 ARG A O 1
ATOM 831 N N . LYS A 1 101 ? -11.292 3.621 14.718 1.00 88.81 101 LYS A N 1
ATOM 832 C CA . LYS A 1 101 ? -11.968 2.694 13.793 1.00 88.81 101 LYS A CA 1
ATOM 833 C C . LYS A 1 101 ? -11.948 3.241 12.369 1.00 88.81 101 LYS A C 1
ATOM 835 O O . LYS A 1 101 ? -11.514 2.538 11.466 1.00 88.81 101 LYS A O 1
ATOM 840 N N . ALA A 1 102 ? -12.331 4.504 12.193 1.00 89.81 102 ALA A N 1
ATOM 841 C CA . ALA A 1 102 ? -12.310 5.183 10.902 1.00 89.81 102 ALA A CA 1
ATOM 842 C C . ALA A 1 102 ? -10.901 5.259 10.297 1.00 89.81 102 ALA A C 1
ATOM 844 O O . ALA A 1 102 ? -10.732 5.008 9.108 1.00 89.81 102 ALA A O 1
ATOM 845 N N . ASP A 1 103 ? -9.886 5.537 11.117 1.00 88.88 103 ASP A N 1
ATOM 846 C CA . ASP A 1 103 ? -8.495 5.581 10.660 1.00 88.88 103 ASP A CA 1
ATOM 847 C C . ASP A 1 103 ? -8.002 4.178 10.230 1.00 88.88 103 ASP A C 1
ATOM 849 O O . ASP A 1 103 ? -7.311 4.043 9.224 1.00 88.88 103 ASP A O 1
ATOM 853 N N . THR A 1 104 ? -8.416 3.107 10.925 1.00 91.69 104 THR A N 1
ATOM 854 C CA . THR A 1 104 ? -8.090 1.721 10.518 1.00 91.69 104 THR A CA 1
ATOM 855 C C . THR A 1 104 ? -8.844 1.316 9.250 1.00 91.69 104 THR A C 1
ATOM 857 O O . THR A 1 104 ? -8.268 0.689 8.373 1.00 91.69 104 THR A O 1
ATOM 860 N N . PHE A 1 105 ? -10.115 1.704 9.115 1.00 93.50 105 PHE A N 1
ATOM 861 C CA . PHE A 1 105 ? -10.908 1.448 7.911 1.00 93.50 105 PHE A CA 1
ATOM 862 C C . PHE A 1 105 ? -10.337 2.161 6.678 1.00 93.50 105 PHE A C 1
ATOM 864 O O . PHE A 1 105 ? -10.233 1.570 5.609 1.00 93.50 105 PHE A O 1
ATOM 871 N N . SER A 1 106 ? -9.908 3.413 6.845 1.00 93.00 106 SER A N 1
ATOM 872 C CA . SER A 1 106 ? -9.187 4.171 5.821 1.00 93.00 106 SER A CA 1
ATOM 873 C C . SER A 1 106 ? -7.924 3.430 5.368 1.00 93.00 106 SER A C 1
ATOM 875 O O . SER A 1 106 ? -7.707 3.259 4.169 1.00 93.00 106 SER A O 1
ATOM 877 N N . GLY A 1 107 ? -7.148 2.903 6.322 1.00 94.31 107 GLY A N 1
ATOM 878 C CA . GLY A 1 107 ? -5.987 2.063 6.034 1.00 94.31 107 GLY A CA 1
ATOM 879 C C . GLY A 1 107 ? -6.342 0.793 5.253 1.00 94.31 107 GLY A C 1
ATOM 880 O O . GLY A 1 107 ? -5.696 0.507 4.250 1.00 94.31 107 GLY A O 1
ATOM 881 N N . VAL A 1 108 ? -7.403 0.075 5.640 1.00 96.12 108 VAL A N 1
ATOM 882 C CA . VAL A 1 108 ? -7.894 -1.108 4.909 1.00 96.12 108 VAL A CA 1
ATOM 883 C C . VAL A 1 108 ? -8.157 -0.765 3.442 1.00 96.12 108 VAL A C 1
ATOM 885 O O . VAL A 1 108 ? -7.617 -1.420 2.551 1.00 96.12 108 VAL A O 1
ATOM 888 N N . VAL A 1 109 ? -8.941 0.288 3.187 1.00 96.44 109 VAL A N 1
ATOM 889 C CA . VAL A 1 109 ? -9.267 0.738 1.825 1.00 96.44 109 VAL A CA 1
ATOM 890 C C . VAL A 1 109 ? -7.998 1.091 1.052 1.00 96.44 109 VAL A C 1
ATOM 892 O O . VAL A 1 109 ? -7.837 0.658 -0.088 1.00 96.44 109 VAL A O 1
ATOM 895 N N . PHE A 1 110 ? -7.077 1.823 1.677 1.00 96.94 110 PHE A N 1
ATOM 896 C CA . PHE A 1 110 ? -5.812 2.214 1.066 1.00 96.94 110 PHE A CA 1
ATOM 897 C C . PHE A 1 110 ? -4.989 1.002 0.613 1.00 96.94 110 PHE A C 1
ATOM 899 O O . PHE A 1 110 ? -4.643 0.900 -0.562 1.00 96.94 110 PHE A O 1
ATOM 906 N N . TRP A 1 111 ? -4.722 0.053 1.516 1.00 97.62 111 TRP A N 1
ATOM 907 C CA . TRP A 1 111 ? -3.874 -1.102 1.215 1.00 97.62 111 TRP A CA 1
ATOM 908 C C . TRP A 1 111 ? -4.477 -2.011 0.143 1.00 97.62 111 TRP A C 1
ATOM 910 O O . TRP A 1 111 ? -3.766 -2.430 -0.769 1.00 97.62 111 TRP A O 1
ATOM 920 N N . PHE A 1 112 ? -5.787 -2.269 0.190 1.00 97.50 112 PHE A N 1
ATOM 921 C CA . PHE A 1 112 ? -6.441 -3.075 -0.844 1.00 97.50 112 PHE A CA 1
ATOM 922 C C . PHE A 1 112 ? -6.450 -2.384 -2.209 1.00 97.50 112 PHE A C 1
ATOM 924 O O . PHE A 1 112 ? -6.197 -3.035 -3.221 1.00 97.50 112 PHE A O 1
ATOM 931 N N . THR A 1 113 ? -6.678 -1.070 -2.249 1.00 96.75 113 THR A N 1
ATOM 932 C CA . THR A 1 113 ? -6.687 -0.327 -3.517 1.00 96.75 113 THR A CA 1
ATOM 933 C C . THR A 1 113 ? -5.288 -0.282 -4.141 1.00 96.75 113 THR A C 1
ATOM 935 O O . THR A 1 113 ? -5.143 -0.503 -5.341 1.00 96.75 113 THR A O 1
ATOM 938 N N . ILE A 1 114 ? -4.234 -0.100 -3.336 1.00 97.56 114 ILE A N 1
ATOM 939 C CA . ILE A 1 114 ? -2.849 -0.183 -3.827 1.00 97.56 114 ILE A CA 1
ATOM 940 C C . ILE A 1 114 ? -2.525 -1.586 -4.333 1.00 97.56 114 ILE A C 1
ATOM 942 O O . ILE A 1 114 ? -1.921 -1.718 -5.394 1.00 97.56 114 ILE A O 1
ATOM 946 N N . SER A 1 115 ? -2.943 -2.629 -3.612 1.00 97.62 115 SER A N 1
ATOM 947 C CA . SER A 1 115 ? -2.752 -4.015 -4.047 1.00 97.62 115 SER A CA 1
ATOM 948 C C . SER A 1 115 ? -3.390 -4.267 -5.419 1.00 97.62 115 SER A C 1
ATOM 950 O O . SER A 1 115 ? -2.746 -4.838 -6.295 1.00 97.62 115 SER A O 1
ATOM 952 N N . PHE A 1 116 ? -4.602 -3.750 -5.649 1.00 97.31 116 PHE A N 1
ATOM 953 C CA . PHE A 1 116 ? -5.277 -3.816 -6.946 1.00 97.31 116 PHE A CA 1
ATOM 954 C C . PHE A 1 116 ? -4.479 -3.120 -8.064 1.00 97.31 116 PHE A C 1
ATOM 956 O O . PHE A 1 116 ? -4.253 -3.714 -9.117 1.00 97.31 116 PHE A O 1
ATOM 963 N N . PHE A 1 117 ? -3.989 -1.895 -7.843 1.00 97.69 117 PHE A N 1
ATOM 964 C CA . PHE A 1 117 ? -3.184 -1.199 -8.855 1.00 97.69 117 PHE A CA 1
ATOM 965 C C . PHE A 1 117 ? -1.818 -1.858 -9.094 1.00 97.69 117 PHE A C 1
ATOM 967 O O . PHE A 1 117 ? -1.360 -1.893 -10.233 1.00 97.69 117 PHE A O 1
ATOM 974 N N . LEU A 1 118 ? -1.183 -2.423 -8.063 1.00 97.56 118 LEU A N 1
ATOM 975 C CA . LEU A 1 118 ? 0.041 -3.212 -8.226 1.00 97.56 118 LEU A CA 1
ATOM 976 C C . LEU A 1 118 ? -0.216 -4.474 -9.049 1.00 97.56 118 LEU A C 1
ATOM 978 O O . LEU A 1 118 ? 0.586 -4.794 -9.916 1.00 97.56 118 LEU A O 1
ATOM 982 N N . GLN A 1 119 ? -1.347 -5.153 -8.843 1.00 97.12 119 GLN A N 1
ATOM 983 C CA . GLN A 1 119 ? -1.736 -6.296 -9.667 1.00 97.12 119 GLN A CA 1
ATOM 984 C C . GLN A 1 119 ? -1.915 -5.896 -11.138 1.00 97.12 119 GLN A C 1
ATOM 986 O O . GLN A 1 119 ? -1.469 -6.611 -12.033 1.00 97.12 119 GLN A O 1
ATOM 991 N N . MET A 1 120 ? -2.544 -4.748 -11.406 1.00 96.38 120 MET A N 1
ATOM 992 C CA . MET A 1 120 ? -2.660 -4.227 -12.770 1.00 96.38 120 MET A CA 1
ATOM 993 C C . MET A 1 120 ? -1.293 -3.888 -13.376 1.00 96.38 120 MET A C 1
ATOM 995 O O . MET A 1 120 ? -1.094 -4.139 -14.561 1.00 96.38 120 MET A O 1
ATOM 999 N N . LEU A 1 121 ? -0.364 -3.348 -12.579 1.00 95.62 121 LEU A N 1
ATOM 1000 C CA . LEU A 1 121 ? 1.000 -3.040 -13.014 1.00 95.62 121 LEU A CA 1
ATOM 1001 C C . LEU A 1 121 ? 1.806 -4.317 -13.310 1.00 95.62 121 LEU A C 1
ATOM 1003 O O . LEU A 1 121 ? 2.522 -4.360 -14.298 1.00 95.62 121 LEU A O 1
ATOM 1007 N N . VAL A 1 122 ? 1.655 -5.371 -12.497 1.00 96.25 122 VAL A N 1
ATOM 1008 C CA . VAL A 1 122 ? 2.275 -6.693 -12.728 1.00 96.25 122 VAL A CA 1
ATOM 1009 C C . VAL A 1 122 ? 1.768 -7.339 -14.019 1.00 96.25 122 VAL A C 1
ATOM 1011 O O . VAL A 1 122 ? 2.535 -7.990 -14.717 1.00 96.25 122 VAL A O 1
ATOM 1014 N N . ASN A 1 123 ? 0.484 -7.166 -14.336 1.00 95.38 123 ASN A N 1
ATOM 1015 C CA . ASN A 1 123 ? -0.144 -7.733 -15.531 1.00 95.38 123 ASN A CA 1
ATOM 1016 C C . ASN A 1 123 ? -0.001 -6.839 -16.778 1.00 95.38 123 ASN A C 1
ATOM 1018 O O . ASN A 1 123 ? -0.725 -7.054 -17.751 1.00 95.38 123 ASN A O 1
ATOM 1022 N N . ASP A 1 124 ? 0.840 -5.799 -16.722 1.00 92.81 124 ASP A N 1
ATOM 1023 C CA . ASP A 1 124 ? 1.031 -4.792 -17.776 1.00 92.81 124 ASP A CA 1
ATOM 1024 C C . ASP A 1 124 ? -0.278 -4.121 -18.260 1.00 92.81 124 ASP A C 1
ATOM 1026 O O . ASP A 1 124 ? -0.348 -3.544 -19.346 1.00 92.81 124 ASP A O 1
ATOM 1030 N N . ALA A 1 125 ? -1.342 -4.160 -17.447 1.00 94.62 125 ALA A N 1
ATOM 1031 C CA . ALA A 1 125 ? -2.637 -3.553 -17.760 1.00 94.62 125 ALA A CA 1
ATOM 1032 C C . ALA A 1 125 ? -2.609 -2.024 -17.598 1.00 94.62 125 ALA A C 1
ATOM 1034 O O . ALA A 1 125 ? -3.386 -1.308 -18.232 1.00 94.62 125 ALA A O 1
ATOM 1035 N N . ILE A 1 126 ? -1.719 -1.525 -16.738 1.00 95.25 126 ILE A N 1
ATOM 1036 C CA . ILE A 1 126 ? -1.393 -0.105 -16.593 1.00 95.25 126 ILE A CA 1
ATOM 1037 C C . ILE A 1 126 ? 0.125 0.063 -16.583 1.00 95.25 126 ILE A C 1
ATOM 1039 O O . ILE A 1 126 ? 0.839 -0.791 -16.070 1.00 95.25 126 ILE A O 1
ATOM 1043 N N . GLY A 1 127 ? 0.618 1.190 -17.098 1.00 92.69 127 GLY A N 1
ATOM 1044 C CA . GLY A 1 127 ? 2.026 1.565 -16.955 1.00 92.69 127 GLY A CA 1
ATOM 1045 C C . GLY A 1 127 ? 2.329 2.238 -15.612 1.00 92.69 127 GLY A C 1
ATOM 1046 O O . GLY A 1 127 ? 1.424 2.581 -14.846 1.00 92.69 127 GLY A O 1
ATOM 1047 N N . TRP A 1 128 ? 3.612 2.523 -15.372 1.00 93.38 128 TRP A N 1
ATOM 1048 C CA . TRP A 1 128 ? 4.114 3.185 -14.159 1.00 93.38 128 TRP A CA 1
ATOM 1049 C C . TRP A 1 128 ? 3.332 4.452 -13.773 1.00 93.38 128 TRP A C 1
ATOM 1051 O O . TRP A 1 128 ? 2.909 4.606 -12.630 1.00 93.38 128 TRP A O 1
ATOM 1061 N N . PHE A 1 129 ? 3.054 5.343 -14.727 1.00 92.69 129 PHE A N 1
ATOM 1062 C CA . PHE A 1 129 ? 2.288 6.565 -14.451 1.00 92.69 129 PHE A CA 1
ATOM 1063 C C . PHE A 1 129 ? 0.816 6.296 -14.121 1.00 92.69 129 PHE A C 1
ATOM 1065 O O . PHE A 1 129 ? 0.232 7.005 -13.301 1.00 92.69 129 PHE A O 1
ATOM 1072 N N . GLY A 1 130 ? 0.230 5.247 -14.705 1.00 93.94 130 GLY A N 1
ATOM 1073 C CA . GLY A 1 130 ? -1.100 4.770 -14.327 1.00 93.94 130 GLY A CA 1
ATOM 1074 C C . GLY A 1 130 ? -1.121 4.283 -12.880 1.00 93.94 130 GLY A C 1
ATOM 1075 O O . GLY A 1 130 ? -2.037 4.622 -12.134 1.00 93.94 130 GLY A O 1
ATOM 1076 N N . PHE A 1 131 ? -0.069 3.582 -12.449 1.00 95.62 131 PHE A N 1
ATOM 1077 C CA . PHE A 1 131 ? 0.105 3.182 -11.054 1.00 95.62 131 PHE A CA 1
ATOM 1078 C C . PHE A 1 131 ? 0.247 4.390 -10.113 1.00 95.62 131 PHE A C 1
ATOM 1080 O O . PHE A 1 131 ? -0.446 4.441 -9.099 1.00 95.62 131 PHE A O 1
ATOM 1087 N N . ILE A 1 132 ? 1.053 5.402 -10.459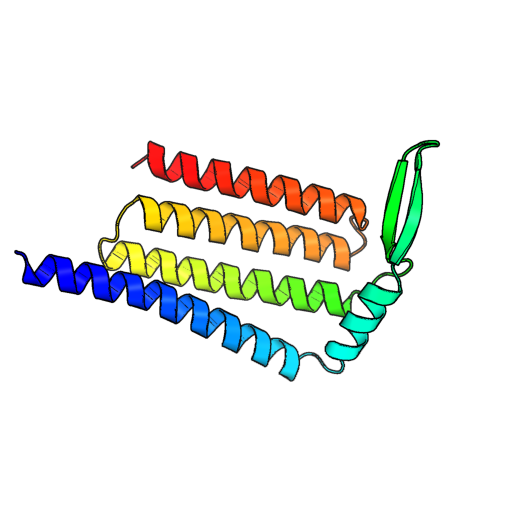 1.00 94.81 132 ILE A N 1
ATOM 1088 C CA . ILE A 1 132 ? 1.163 6.640 -9.660 1.00 94.81 132 ILE A CA 1
ATOM 1089 C C . ILE A 1 132 ? -0.190 7.358 -9.548 1.00 94.81 132 ILE A C 1
ATOM 1091 O O . ILE A 1 132 ? -0.581 7.772 -8.456 1.00 94.81 132 ILE A O 1
ATOM 1095 N N . GLY A 1 133 ? -0.946 7.455 -10.646 1.00 96.06 133 GLY A N 1
ATOM 1096 C CA . GLY A 1 133 ? -2.324 7.954 -10.614 1.00 96.06 133 GLY A CA 1
ATOM 1097 C C . GLY A 1 133 ? -3.213 7.124 -9.682 1.00 96.06 133 GLY A C 1
ATOM 1098 O O . GLY A 1 133 ? -3.939 7.676 -8.855 1.00 96.06 133 GLY A O 1
ATOM 1099 N N . GLY A 1 134 ? -3.086 5.797 -9.742 1.00 96.06 134 GLY A N 1
ATOM 1100 C CA . GLY A 1 134 ? -3.754 4.861 -8.843 1.00 96.06 134 GLY A CA 1
ATOM 1101 C C . GLY A 1 134 ? -3.409 5.066 -7.364 1.00 96.06 134 GLY A C 1
ATOM 1102 O O . GLY A 1 134 ? -4.304 5.014 -6.519 1.00 96.06 134 GLY A O 1
ATOM 1103 N N . LEU A 1 135 ? -2.153 5.381 -7.026 1.00 95.94 135 LEU A N 1
ATOM 1104 C CA . LEU A 1 135 ? -1.742 5.721 -5.656 1.00 95.94 135 LEU A CA 1
ATOM 1105 C C . LEU A 1 135 ? -2.448 6.985 -5.148 1.00 95.94 135 LEU A C 1
ATOM 1107 O O . LEU A 1 135 ? -2.949 7.003 -4.022 1.00 95.94 135 LEU A O 1
ATOM 1111 N N . ILE A 1 136 ? -2.529 8.024 -5.983 1.00 96.50 136 ILE A N 1
ATOM 1112 C CA . ILE A 1 136 ? -3.217 9.278 -5.641 1.00 96.50 136 ILE A CA 1
ATOM 1113 C C . ILE A 1 136 ? -4.712 9.016 -5.420 1.00 96.50 136 ILE A C 1
ATOM 1115 O O . ILE A 1 136 ? -5.278 9.455 -4.416 1.00 96.50 136 ILE A O 1
ATOM 1119 N N . ILE A 1 137 ? -5.341 8.247 -6.315 1.00 96.50 137 ILE A N 1
ATOM 1120 C CA . ILE A 1 137 ? -6.746 7.834 -6.187 1.00 96.50 137 ILE A CA 1
ATOM 1121 C C . ILE A 1 137 ? -6.955 7.033 -4.897 1.00 96.50 137 ILE A C 1
ATOM 1123 O O . ILE A 1 137 ? -7.908 7.296 -4.166 1.00 96.50 137 ILE A O 1
ATOM 1127 N N . SER A 1 138 ? -6.047 6.110 -4.571 1.00 96.25 138 SER A N 1
ATOM 1128 C CA . SER A 1 138 ? -6.103 5.299 -3.348 1.00 96.25 138 SER A CA 1
ATOM 1129 C C . SER A 1 138 ? -6.040 6.165 -2.088 1.00 96.25 138 SER A C 1
ATOM 1131 O O . SER A 1 138 ? -6.808 5.947 -1.151 1.00 96.25 138 SER A O 1
ATOM 1133 N N . ALA A 1 139 ? -5.170 7.179 -2.067 1.00 94.88 139 ALA A N 1
ATOM 1134 C CA . ALA A 1 139 ? -5.082 8.126 -0.958 1.00 94.88 139 ALA A CA 1
ATOM 1135 C C . ALA A 1 139 ? -6.378 8.943 -0.805 1.00 94.88 139 ALA A C 1
ATOM 1137 O O . ALA A 1 139 ? -6.910 9.063 0.300 1.00 94.88 139 ALA A O 1
ATOM 1138 N N . GLY A 1 140 ? -6.931 9.447 -1.913 1.00 95.31 140 GLY A N 1
ATOM 1139 C CA . GLY A 1 140 ? -8.218 10.148 -1.914 1.00 95.31 140 GLY A CA 1
ATOM 1140 C C . GLY A 1 140 ? -9.368 9.264 -1.419 1.00 95.31 140 GLY A C 1
ATOM 1141 O O . GLY A 1 140 ? -10.122 9.664 -0.529 1.00 95.31 140 GLY A O 1
ATOM 1142 N N . ALA A 1 141 ? -9.460 8.033 -1.927 1.00 93.88 141 ALA A N 1
ATOM 1143 C CA . ALA A 1 141 ? -10.455 7.049 -1.512 1.00 93.88 141 ALA A CA 1
ATOM 1144 C C . ALA A 1 141 ? -10.356 6.736 -0.012 1.00 93.88 141 ALA A C 1
ATOM 1146 O O . ALA A 1 141 ? -11.375 6.694 0.676 1.00 93.88 141 ALA A O 1
ATOM 1147 N N . ALA A 1 142 ? -9.141 6.595 0.520 1.00 94.19 142 ALA A N 1
ATOM 1148 C CA . ALA A 1 142 ? -8.907 6.359 1.939 1.00 94.19 142 ALA A CA 1
ATOM 1149 C C . ALA A 1 142 ? -9.400 7.526 2.814 1.00 94.19 142 ALA A C 1
ATOM 1151 O O . ALA A 1 142 ? -10.032 7.294 3.851 1.00 94.19 142 ALA A O 1
ATOM 1152 N N . VAL A 1 143 ? -9.160 8.777 2.404 1.00 93.31 143 VAL A N 1
ATOM 1153 C CA . VAL A 1 143 ? -9.635 9.973 3.126 1.00 93.31 143 VAL A CA 1
ATOM 1154 C C . VAL A 1 143 ? -11.163 10.050 3.127 1.00 93.31 143 VAL A C 1
ATOM 1156 O O . VAL A 1 143 ? -11.769 10.280 4.180 1.00 93.31 143 VAL A O 1
ATOM 1159 N N . ILE A 1 144 ? -11.795 9.820 1.973 1.00 94.00 144 ILE A N 1
ATOM 1160 C CA . ILE A 1 144 ? -13.259 9.818 1.841 1.00 94.00 144 ILE A CA 1
ATOM 1161 C C . ILE A 1 144 ? -13.860 8.703 2.702 1.00 94.00 144 ILE A C 1
ATOM 1163 O O . ILE A 1 144 ? -14.749 8.965 3.511 1.00 94.00 144 ILE A O 1
ATOM 1167 N N . ALA A 1 145 ? -13.327 7.483 2.606 1.00 91.31 145 ALA A N 1
ATOM 1168 C CA . ALA A 1 145 ? -13.773 6.331 3.384 1.00 91.31 145 ALA A CA 1
ATOM 1169 C C . ALA A 1 145 ? -13.706 6.589 4.897 1.00 91.31 145 ALA A C 1
ATOM 1171 O O . ALA A 1 145 ? -14.682 6.367 5.614 1.00 91.31 145 ALA A O 1
ATOM 1172 N N . GLY A 1 146 ? -12.582 7.117 5.391 1.00 87.88 146 GLY A N 1
ATOM 1173 C CA . GLY A 1 146 ? -12.434 7.467 6.805 1.00 87.88 146 GLY A CA 1
ATOM 1174 C C . GLY A 1 146 ? -13.390 8.579 7.251 1.00 87.88 146 GLY A C 1
ATOM 1175 O O . GLY A 1 146 ? -13.883 8.553 8.379 1.00 87.88 146 GLY A O 1
ATOM 1176 N N . SER A 1 147 ? -13.684 9.541 6.375 1.00 89.12 147 SER A N 1
ATOM 1177 C CA . SER A 1 147 ? -14.611 10.641 6.672 1.00 89.12 147 SER A CA 1
ATOM 1178 C C . SER A 1 147 ? -16.063 10.167 6.732 1.00 89.12 147 SER A C 1
ATOM 1180 O O . SER A 1 147 ? -16.787 10.544 7.649 1.00 89.12 147 SER A O 1
ATOM 1182 N N . LEU A 1 148 ? -16.470 9.276 5.823 1.00 90.50 148 LEU A N 1
ATOM 1183 C CA . LEU A 1 148 ? -17.803 8.666 5.823 1.00 90.50 148 LEU A CA 1
ATOM 1184 C C . LEU A 1 148 ? -18.065 7.869 7.103 1.00 90.50 148 LEU A C 1
ATOM 1186 O O . LEU A 1 148 ? -19.122 8.014 7.710 1.00 90.50 148 LEU A O 1
ATOM 1190 N N . VAL A 1 149 ? -17.087 7.083 7.563 1.00 88.88 149 VAL A N 1
ATOM 1191 C CA . VAL A 1 149 ? -17.221 6.326 8.820 1.00 88.88 149 VAL A CA 1
ATOM 1192 C C . VAL A 1 149 ? -17.381 7.254 10.026 1.00 88.88 149 VAL A C 1
ATOM 1194 O O . VAL A 1 149 ? -18.120 6.918 10.942 1.00 88.88 149 VAL A O 1
ATOM 1197 N N . LYS A 1 150 ? -16.724 8.422 10.031 1.00 87.25 150 LYS A N 1
ATOM 1198 C CA . LYS A 1 150 ? -16.869 9.427 11.102 1.00 87.25 150 LYS A CA 1
ATOM 1199 C C . LYS A 1 150 ? -18.212 10.163 11.069 1.00 87.25 150 LYS A C 1
ATOM 1201 O O . LYS A 1 150 ? -18.553 10.783 12.064 1.00 87.25 150 LYS A O 1
ATOM 1206 N N . LEU A 1 151 ? -18.905 10.165 9.929 1.00 87.19 151 LEU A N 1
ATOM 1207 C CA . LEU A 1 151 ? -20.176 10.869 9.742 1.00 87.19 151 LEU A CA 1
ATOM 1208 C C . LEU A 1 151 ? -21.389 9.958 9.970 1.00 87.19 151 LEU A C 1
ATOM 1210 O O . LEU A 1 151 ? -22.420 10.420 10.444 1.00 87.19 151 LEU A O 1
ATOM 1214 N N . LEU A 1 152 ? -21.277 8.677 9.614 1.00 82.31 152 LEU A N 1
ATOM 1215 C CA . LEU A 1 152 ? -22.359 7.694 9.737 1.00 82.31 152 LEU A CA 1
ATOM 1216 C C . LEU A 1 152 ? -22.524 7.118 11.155 1.00 82.31 152 LEU A C 1
ATOM 1218 O O . LEU A 1 152 ? -23.501 6.415 11.404 1.00 82.31 152 LEU A O 1
ATOM 1222 N N . TRP A 1 153 ? -21.573 7.373 12.052 1.00 67.25 153 TRP A N 1
ATOM 1223 C CA . TRP A 1 153 ? -21.491 6.828 13.410 1.00 67.25 153 TRP A CA 1
ATOM 1224 C C . TRP A 1 153 ? -21.041 7.904 14.395 1.00 67.25 153 TRP A C 1
ATOM 1226 O O . TRP A 1 153 ? -21.245 7.692 15.612 1.00 67.25 153 TRP A O 1
#

Radius of gyration: 18.89 Å; Cα contacts (8 Å, |Δi|>4): 143; chains: 1; bounding box: 41×36×61 Å

pLDDT: mean 90.54, std 8.17, range [58.78, 97.69]

Mean predicted aligned error: 5.67 Å

Sequence (153 aa):
MVNEERRRRERTNMLGLVSFGFFLILLGVLWSVTPNLTEEIVDFFKDFQLVHLTEHVILPAPAHSHPVVYTAAMWFCLVFGAFQVVILVLRFVFYDSLRRKADTFSGVVFWFTISFFLQMLVNDAIGWFGFIGGLIISAGAAVIAGSLVKLLW